Protein AF-A0A3A9KE69-F1 (afdb_monomer)

pLDDT: mean 76.19, std 10.8, range [41.38, 88.44]

Secondary structure (DSSP, 8-state):
-----HHHHHHHHHH-GGGGGG-TTGGGS-HHHHHHHHHS-HHHHHHHHHHHHHH-SS--HHHHHHHHHHHHTTSS--HHHHHHHHHHHHHTTS-------SS-----------THHHHGGGTTTS---

Foldseek 3Di:
DDDDLCLVVLVVCLVPVPCLVPDPVVVVDPPLVNVLLVPDDNVQNSLLSNLCSVVCDPVCCVLLSVLSVVQPVVPNRGSVSSVVSSVCVVCVVVPVPDPPDPDDDDDDDPDDPVCVVVVVVVPVPPDDD

Sequence (129 aa):
RKSMIWQPYLELLSKRPKAIKYSSLYDQFPYAWSQYLKDCTEEERKMGLRLLAKLLKNDDFTLLNKALQLASSHGHPSADQIKHCFYSLMNQDRSHMEITPRMKVPVLPNASRGLSHYDAFFQEGGDRK

Solvent-accessible surface area (backbone atoms only — not comparable to full-atom values): 8018 Å² total; per-residue (Å²): 131,87,86,66,82,55,37,68,54,28,49,52,39,35,77,39,52,85,55,47,87,78,37,80,66,53,77,74,45,60,65,72,57,54,52,53,52,67,76,39,52,72,67,56,32,24,49,38,28,45,47,47,31,70,68,46,81,80,75,61,56,66,59,53,52,53,12,44,54,62,27,43,74,80,44,92,56,49,57,66,47,30,49,49,38,37,50,46,64,72,42,56,86,61,62,82,69,82,78,77,68,98,58,88,75,80,85,74,77,84,81,75,75,79,57,70,70,62,57,58,72,67,64,78,77,75,79,82,130

Organism: NCBI:txid885475

Radius of gyration: 24.36 Å; Cα contacts (8 Å, |Δi|>4): 73; chains: 1; bounding box: 53×65×52 Å

Mean predicted aligned error: 12.92 Å

Structure (mmCIF, N/CA/C/O backbone):
data_AF-A0A3A9KE69-F1
#
_entry.id   AF-A0A3A9KE69-F1
#
loop_
_atom_site.group_PDB
_atom_site.id
_atom_site.type_symbol
_atom_site.label_atom_id
_atom_site.label_alt_id
_atom_site.label_comp_id
_atom_site.label_asym_id
_atom_site.label_entity_id
_atom_site.label_seq_id
_atom_site.pdbx_PDB_ins_code
_atom_site.Cartn_x
_atom_site.Cartn_y
_atom_site.Cartn_z
_atom_site.occupancy
_atom_site.B_iso_or_equiv
_atom_site.auth_seq_id
_atom_site.auth_comp_id
_atom_site.auth_asym_id
_atom_site.auth_atom_id
_atom_site.pdbx_PDB_model_num
ATOM 1 N N . ARG A 1 1 ? 2.871 24.037 3.768 1.00 44.62 1 ARG A N 1
ATOM 2 C CA . ARG A 1 1 ? 2.199 22.764 4.129 1.00 44.62 1 ARG A CA 1
ATOM 3 C C . ARG A 1 1 ? 2.978 22.187 5.303 1.00 44.62 1 ARG A C 1
ATOM 5 O O . ARG A 1 1 ? 4.184 22.066 5.159 1.00 44.62 1 ARG A O 1
ATOM 12 N N . LYS A 1 2 ? 2.366 21.970 6.473 1.00 44.38 2 LYS A N 1
ATOM 13 C CA . LYS A 1 2 ? 3.063 21.330 7.601 1.00 44.38 2 LYS A CA 1
ATOM 14 C C . LYS A 1 2 ? 3.177 19.841 7.275 1.00 44.38 2 LYS A C 1
ATOM 16 O O . LYS A 1 2 ? 2.149 19.181 7.184 1.00 44.38 2 LYS A O 1
ATOM 21 N N . SER A 1 3 ? 4.392 19.364 7.030 1.00 55.59 3 SER A N 1
ATOM 22 C CA . SER A 1 3 ? 4.682 17.936 6.907 1.00 55.59 3 SER A CA 1
ATOM 23 C C . SER A 1 3 ? 4.463 17.308 8.279 1.00 55.59 3 SER A C 1
ATOM 25 O O . SER A 1 3 ? 5.101 17.707 9.255 1.00 55.59 3 SER A O 1
ATOM 27 N N . ME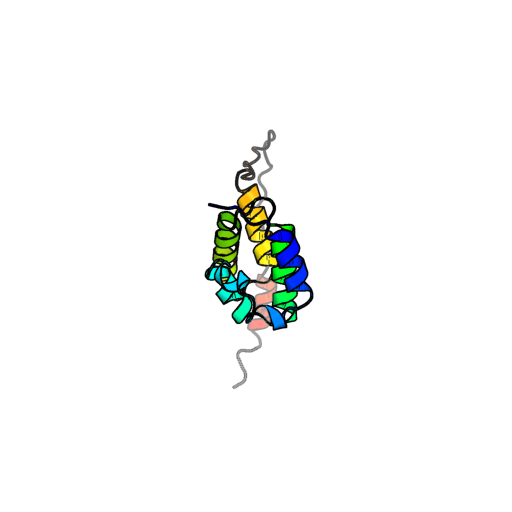T A 1 4 ? 3.479 16.424 8.380 1.00 70.12 4 MET A N 1
ATOM 28 C CA . MET A 1 4 ? 3.198 15.699 9.611 1.00 70.12 4 MET A CA 1
ATOM 29 C C . MET A 1 4 ? 3.900 14.362 9.492 1.00 70.12 4 MET A C 1
ATOM 31 O O . MET A 1 4 ? 3.638 13.640 8.548 1.00 70.12 4 MET A O 1
ATOM 35 N N . ILE A 1 5 ? 4.759 14.007 10.444 1.00 72.31 5 ILE A N 1
ATOM 36 C CA . ILE A 1 5 ? 5.485 12.736 10.379 1.00 72.31 5 ILE A CA 1
ATOM 37 C C . ILE A 1 5 ? 4.473 11.593 10.519 1.00 72.31 5 ILE A C 1
ATOM 39 O O . ILE A 1 5 ? 4.037 11.271 11.622 1.00 72.31 5 ILE A O 1
ATOM 43 N N . TRP A 1 6 ? 4.085 10.983 9.401 1.00 78.56 6 TRP A N 1
ATOM 44 C CA . TRP A 1 6 ? 3.039 9.956 9.345 1.00 78.56 6 TRP A CA 1
ATOM 45 C C . TRP A 1 6 ? 3.490 8.590 9.868 1.00 78.56 6 TRP A C 1
ATOM 47 O O . TRP A 1 6 ? 2.665 7.776 10.282 1.00 78.56 6 TRP A O 1
ATOM 57 N N . GLN A 1 7 ? 4.796 8.332 9.874 1.00 78.75 7 GLN A N 1
ATOM 58 C CA . GLN A 1 7 ? 5.394 7.046 10.232 1.00 78.75 7 GLN A CA 1
ATOM 59 C C . GLN A 1 7 ? 4.956 6.486 11.609 1.00 78.75 7 GLN A C 1
ATOM 61 O O . GLN A 1 7 ? 4.434 5.367 11.636 1.00 78.75 7 GLN A O 1
ATOM 66 N N . PRO A 1 8 ? 5.076 7.216 12.742 1.00 80.00 8 PRO A N 1
ATOM 67 C CA . PRO A 1 8 ? 4.655 6.709 14.053 1.00 80.00 8 PRO A CA 1
ATOM 68 C C . PRO A 1 8 ? 3.139 6.488 14.139 1.00 80.00 8 PRO A C 1
ATOM 70 O O . PRO A 1 8 ? 2.680 5.552 14.798 1.00 80.00 8 PRO A O 1
ATOM 73 N N . TYR A 1 9 ? 2.348 7.302 13.433 1.00 79.38 9 TYR A N 1
ATOM 74 C CA . TYR A 1 9 ? 0.897 7.137 13.383 1.00 79.38 9 TYR A CA 1
ATOM 75 C C . TYR A 1 9 ? 0.507 5.883 12.609 1.00 79.38 9 TYR A C 1
ATOM 77 O O . TYR A 1 9 ? -0.299 5.097 13.094 1.00 79.38 9 TYR A O 1
ATOM 85 N N . LEU A 1 10 ? 1.105 5.642 11.443 1.00 81.44 10 LEU A N 1
ATOM 86 C CA . LEU A 1 10 ? 0.850 4.436 10.656 1.00 81.44 10 LEU A CA 1
ATOM 87 C C . LEU A 1 10 ? 1.232 3.168 11.424 1.00 81.44 10 LEU A C 1
ATOM 89 O O . LEU A 1 10 ? 0.512 2.168 11.363 1.00 81.44 10 LEU A O 1
ATOM 93 N N . GLU A 1 11 ? 2.311 3.215 12.208 1.00 80.50 11 GLU A N 1
ATOM 94 C CA . GLU A 1 11 ? 2.676 2.108 13.087 1.00 80.50 11 GLU A CA 1
ATOM 95 C C . GLU A 1 11 ? 1.610 1.869 14.170 1.00 80.50 11 GLU A C 1
ATOM 97 O O . GLU A 1 11 ? 1.186 0.725 14.372 1.00 80.50 11 GLU A O 1
ATOM 102 N N . LEU A 1 12 ? 1.112 2.931 14.814 1.00 82.31 12 LEU A N 1
ATOM 103 C CA . LEU A 1 12 ? 0.039 2.852 15.810 1.00 82.31 12 LEU A CA 1
ATOM 104 C C . LEU A 1 12 ? -1.266 2.306 15.207 1.00 82.31 12 LEU A C 1
ATOM 106 O O . LEU A 1 12 ? -1.891 1.409 15.779 1.00 82.31 12 LEU A O 1
ATOM 110 N N . LEU A 1 13 ? -1.647 2.793 14.025 1.00 80.19 13 LEU A N 1
ATOM 111 C CA . LEU A 1 13 ? -2.835 2.348 13.294 1.00 80.19 13 LEU A CA 1
ATOM 112 C C . LEU A 1 13 ? -2.714 0.886 12.854 1.00 80.19 13 LEU A C 1
ATOM 114 O O . LEU A 1 13 ? -3.697 0.148 12.903 1.00 80.19 13 LEU A O 1
ATOM 118 N N . SER A 1 14 ? -1.509 0.425 12.509 1.00 79.25 14 SER A N 1
ATOM 119 C CA . SER A 1 14 ? -1.277 -0.987 12.190 1.00 79.25 14 SER A CA 1
ATOM 120 C C . SER A 1 14 ? -1.481 -1.924 13.386 1.00 79.25 14 SER A C 1
ATOM 122 O O . SER A 1 14 ? -1.845 -3.086 13.207 1.00 79.25 14 SER A O 1
ATOM 124 N N . LYS A 1 15 ? -1.269 -1.435 14.616 1.00 80.69 15 LYS A N 1
ATOM 125 C CA . LYS A 1 15 ? -1.516 -2.203 15.848 1.00 80.69 15 LYS A CA 1
ATOM 126 C C . LYS A 1 15 ? -3.007 -2.270 16.183 1.00 80.69 15 LYS A C 1
ATOM 128 O O . LYS A 1 15 ? -3.443 -3.232 16.807 1.00 80.69 15 LYS A O 1
ATOM 133 N N . ARG A 1 16 ? -3.789 -1.265 15.773 1.00 77.81 16 ARG A N 1
ATOM 134 C CA . ARG A 1 16 ? -5.234 -1.170 16.033 1.00 77.81 16 ARG A CA 1
ATOM 135 C C . ARG A 1 16 ? -6.004 -0.847 14.750 1.00 77.81 16 ARG A C 1
ATOM 137 O O . ARG A 1 16 ? -6.511 0.270 14.622 1.00 77.81 16 ARG A O 1
ATOM 144 N N . PRO A 1 17 ? -6.166 -1.816 13.828 1.00 69.25 17 PRO A N 1
ATOM 145 C CA . PRO A 1 17 ? -6.833 -1.569 12.557 1.00 69.25 17 PRO A CA 1
ATOM 146 C C . PRO A 1 17 ? -8.240 -1.010 12.787 1.00 69.25 17 PRO A C 1
ATOM 148 O O . PRO A 1 17 ? -8.552 0.048 12.265 1.00 69.25 17 PRO A O 1
ATOM 151 N N . LYS A 1 18 ? -9.056 -1.590 13.676 1.00 67.00 18 LYS A N 1
ATOM 152 C CA . LYS A 1 18 ? -10.443 -1.146 13.947 1.00 67.00 18 LYS A CA 1
ATOM 153 C C . LYS A 1 18 ? -10.607 0.353 14.269 1.00 67.00 18 LYS A C 1
ATOM 155 O O . LYS A 1 18 ? -11.629 0.926 13.901 1.00 67.00 18 LYS A O 1
ATOM 160 N N . ALA A 1 19 ? -9.605 1.001 14.869 1.00 64.44 19 ALA A N 1
ATOM 161 C CA . ALA A 1 19 ? -9.683 2.392 15.325 1.00 64.44 19 ALA A CA 1
ATOM 162 C C . ALA A 1 19 ? -9.519 3.447 14.214 1.00 64.44 19 ALA A C 1
ATOM 164 O O . ALA A 1 19 ? -9.825 4.614 14.436 1.00 64.44 19 ALA A O 1
ATOM 165 N N . ILE A 1 20 ? -9.069 3.063 13.015 1.00 66.38 20 ILE A N 1
ATOM 166 C CA . ILE A 1 20 ? -8.755 4.038 11.951 1.00 66.38 20 ILE A CA 1
ATOM 167 C C . ILE A 1 20 ? -9.991 4.822 11.500 1.00 66.38 20 ILE A C 1
ATOM 169 O O . ILE A 1 20 ? -9.870 5.997 11.188 1.00 66.38 20 ILE A O 1
ATOM 173 N N . LYS A 1 21 ? -11.182 4.205 11.524 1.00 65.19 21 LYS A N 1
ATOM 174 C CA . LYS A 1 21 ? -12.439 4.858 11.112 1.00 65.19 21 LYS A CA 1
ATOM 175 C C . LYS A 1 21 ? -12.813 6.062 11.988 1.00 65.19 21 LYS A C 1
ATOM 177 O O . LYS A 1 21 ? -13.599 6.892 11.557 1.00 65.19 21 LYS A O 1
ATOM 182 N N . TYR A 1 22 ? -12.270 6.129 13.203 1.00 58.16 22 TYR A N 1
ATOM 183 C CA . TYR A 1 22 ? -12.607 7.133 14.216 1.00 58.16 22 TYR A CA 1
ATOM 184 C C . TYR A 1 22 ? -11.452 8.093 14.498 1.00 58.16 22 TYR A C 1
ATOM 186 O O . TYR A 1 22 ? -11.530 8.918 15.404 1.00 58.16 22 TYR A O 1
ATOM 194 N N . SER A 1 23 ? -10.350 7.961 13.762 1.00 68.31 23 SER A N 1
ATOM 195 C CA . SER A 1 23 ? -9.215 8.851 13.918 1.00 68.31 23 SER A CA 1
ATOM 196 C C . SER A 1 23 ? -9.399 10.051 13.001 1.00 68.31 23 SER A C 1
ATOM 198 O O . SER A 1 23 ? -9.476 9.887 11.789 1.00 68.31 23 SER A O 1
ATOM 200 N N . SER A 1 24 ? -9.370 11.256 13.564 1.00 66.44 24 SER A N 1
ATOM 201 C CA . SER A 1 24 ? -9.288 12.515 12.809 1.00 66.44 24 SER A CA 1
ATOM 202 C C . SER A 1 24 ? -8.058 12.598 11.887 1.00 66.44 24 SER A C 1
ATOM 204 O O . SER A 1 24 ? -7.997 13.454 11.008 1.00 66.44 24 SER A O 1
ATOM 206 N N . LEU A 1 25 ? -7.074 11.700 12.045 1.00 67.69 25 LEU A N 1
ATOM 207 C CA . LEU A 1 25 ? -5.967 11.547 11.098 1.00 67.69 25 LEU A CA 1
ATOM 208 C C . LEU A 1 25 ? -6.379 10.877 9.783 1.00 67.69 25 LEU A C 1
ATOM 210 O O . LEU A 1 25 ? -5.706 11.074 8.775 1.00 67.69 25 LEU A O 1
ATOM 214 N N . TYR A 1 26 ? -7.450 10.082 9.769 1.00 70.19 26 TYR A N 1
ATOM 215 C CA . TYR A 1 26 ? -7.902 9.408 8.553 1.00 70.19 26 TYR A CA 1
ATOM 216 C C . TYR A 1 26 ? -8.431 10.399 7.508 1.00 70.19 26 TYR A C 1
ATOM 218 O O . TYR A 1 26 ? -8.256 10.175 6.313 1.00 70.19 26 TYR A O 1
ATOM 226 N N . ASP A 1 27 ? -8.973 11.537 7.948 1.00 70.25 27 ASP A N 1
ATOM 227 C CA . ASP A 1 27 ? -9.424 12.617 7.061 1.00 70.25 27 ASP A CA 1
ATOM 228 C C . ASP A 1 27 ? -8.260 13.338 6.366 1.00 70.25 27 ASP A C 1
ATOM 230 O O . ASP A 1 27 ? -8.425 13.923 5.298 1.00 70.25 27 ASP A O 1
ATOM 234 N N . GLN A 1 28 ? -7.061 13.277 6.951 1.00 76.69 28 GLN A N 1
ATOM 235 C CA . GLN A 1 28 ? -5.843 13.825 6.351 1.00 76.69 28 GLN A CA 1
ATOM 236 C C . GLN A 1 28 ? -5.180 12.838 5.373 1.00 76.69 28 GLN A C 1
ATOM 238 O O . GLN A 1 28 ? -4.212 13.194 4.699 1.00 76.69 28 GLN A O 1
ATOM 243 N N . PHE A 1 29 ? -5.673 11.598 5.301 1.00 78.12 29 PHE A N 1
ATOM 244 C CA . PHE A 1 29 ? -5.126 10.565 4.431 1.00 78.12 29 PHE A CA 1
ATOM 245 C C . PHE A 1 29 ? -5.575 10.777 2.978 1.00 78.12 29 PHE A C 1
ATOM 247 O O . PHE A 1 29 ? -6.711 11.195 2.738 1.00 78.12 29 PHE A O 1
ATOM 254 N N . PRO A 1 30 ? -4.735 10.468 1.972 1.00 82.56 30 PRO A N 1
ATOM 255 C CA . PRO A 1 30 ? -5.164 10.555 0.584 1.00 82.56 30 PRO A CA 1
ATOM 256 C C . PRO A 1 30 ? -6.361 9.637 0.329 1.00 82.56 30 PRO A C 1
ATOM 258 O O . PRO A 1 30 ? -6.339 8.455 0.677 1.00 82.56 30 PRO A O 1
ATOM 261 N N . TYR A 1 31 ? -7.377 10.169 -0.352 1.00 81.62 31 TYR A N 1
ATOM 262 C CA . TYR A 1 31 ? -8.628 9.460 -0.626 1.00 81.62 31 TYR A CA 1
ATOM 263 C C . TYR A 1 31 ? -8.421 8.067 -1.248 1.00 81.62 31 TYR A C 1
ATOM 265 O O . TYR A 1 31 ? -9.096 7.120 -0.852 1.00 81.62 31 TYR A O 1
ATOM 273 N N . ALA A 1 32 ? -7.453 7.922 -2.162 1.00 84.19 32 ALA A N 1
ATOM 274 C CA . ALA A 1 32 ? -7.136 6.650 -2.818 1.00 84.19 32 ALA A CA 1
ATOM 275 C C . ALA A 1 32 ? -6.790 5.537 -1.813 1.00 84.19 32 ALA A C 1
ATOM 277 O O . ALA A 1 32 ? -7.289 4.418 -1.916 1.00 84.19 32 ALA A O 1
ATOM 278 N N . TRP A 1 33 ? -5.995 5.859 -0.793 1.00 83.75 33 TRP A N 1
ATOM 279 C CA . TRP A 1 33 ? -5.644 4.904 0.251 1.00 83.75 33 TRP A CA 1
ATOM 280 C C . TRP A 1 33 ? -6.780 4.670 1.236 1.00 83.75 33 TRP A C 1
ATOM 282 O O . TRP A 1 33 ? -6.951 3.555 1.723 1.00 83.75 33 TRP A O 1
ATOM 292 N N . SER A 1 34 ? -7.570 5.702 1.526 1.00 83.06 34 SER A N 1
ATOM 293 C CA . SER A 1 34 ? -8.756 5.561 2.364 1.00 83.06 34 SER A CA 1
ATOM 294 C C . SER A 1 34 ? -9.746 4.563 1.758 1.00 83.06 34 SER A C 1
ATOM 296 O O . SER A 1 34 ? -10.210 3.679 2.474 1.00 83.06 34 SER A O 1
ATOM 298 N N . GLN A 1 35 ? -10.010 4.641 0.451 1.00 83.88 35 GLN A N 1
ATOM 299 C CA . GLN A 1 35 ? -10.852 3.669 -0.258 1.00 83.88 35 GLN A CA 1
ATOM 300 C C . GLN A 1 35 ? -10.249 2.261 -0.219 1.00 83.88 35 GLN A C 1
ATOM 302 O O . GLN A 1 35 ? -10.896 1.340 0.268 1.00 83.88 35 GLN A O 1
ATOM 307 N N . TYR A 1 36 ? -8.968 2.120 -0.569 1.00 85.19 36 TYR A N 1
ATOM 308 C CA . TYR A 1 36 ? -8.275 0.831 -0.497 1.00 85.19 36 TYR A CA 1
ATOM 309 C C . TYR A 1 36 ? -8.379 0.172 0.894 1.00 85.19 36 TYR A C 1
ATOM 311 O O . TYR A 1 36 ? -8.690 -1.010 1.014 1.00 85.19 36 TYR A O 1
AT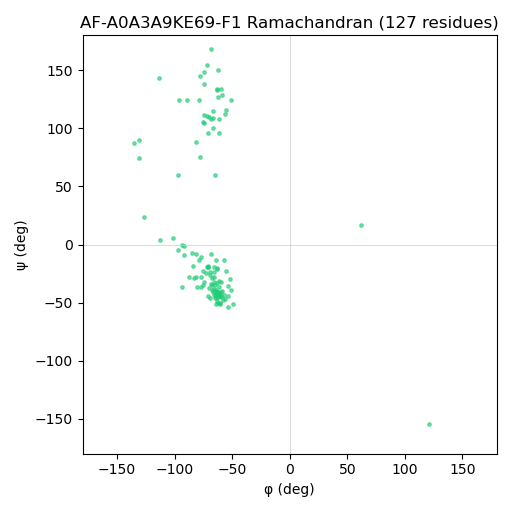OM 319 N N . LEU A 1 37 ? -8.188 0.937 1.975 1.00 82.94 37 LEU A N 1
ATOM 320 C CA . LEU A 1 37 ? -8.287 0.421 3.347 1.00 82.94 37 LEU A CA 1
ATOM 321 C C . LEU A 1 37 ? -9.726 0.100 3.790 1.00 82.94 37 LEU A C 1
ATOM 323 O O . LEU A 1 37 ? -9.883 -0.607 4.790 1.00 82.94 37 LEU A O 1
ATOM 327 N N . LYS A 1 38 ? -10.755 0.641 3.120 1.00 82.56 38 LYS A N 1
ATOM 328 C CA . LYS A 1 38 ? -12.166 0.292 3.366 1.00 82.56 38 LYS A CA 1
ATOM 329 C C . LYS A 1 38 ? -12.528 -1.051 2.744 1.00 82.56 38 LYS A C 1
ATOM 331 O O . LYS A 1 38 ? -13.275 -1.792 3.378 1.00 82.56 38 LYS A O 1
ATOM 336 N N . ASP A 1 39 ? -11.969 -1.345 1.576 1.00 83.75 39 ASP A N 1
ATOM 337 C CA . ASP A 1 39 ? -12.248 -2.571 0.824 1.00 83.75 39 ASP A CA 1
ATOM 338 C C . ASP A 1 39 ? -11.394 -3.762 1.302 1.00 83.75 39 ASP A C 1
ATOM 340 O O . ASP A 1 39 ? -11.745 -4.917 1.080 1.00 83.75 39 ASP A O 1
ATOM 344 N N . CYS A 1 40 ? -10.292 -3.498 2.015 1.00 82.69 40 CYS A N 1
ATOM 345 C CA . CYS A 1 40 ? -9.427 -4.524 2.603 1.00 82.69 40 CYS A CA 1
ATOM 346 C C . CYS A 1 40 ? -10.017 -5.212 3.846 1.00 82.69 40 CYS A C 1
ATOM 348 O O . CYS A 1 40 ? -10.635 -4.586 4.715 1.00 82.69 40 CYS A O 1
ATOM 350 N N . THR A 1 41 ? -9.659 -6.485 4.023 1.00 85.62 41 THR A N 1
ATOM 351 C CA . THR A 1 41 ? -9.851 -7.225 5.282 1.00 85.62 41 THR A CA 1
ATOM 352 C C . THR A 1 41 ? -8.953 -6.696 6.414 1.00 85.62 41 THR A C 1
ATOM 354 O O . THR A 1 41 ? -8.027 -5.912 6.191 1.00 85.62 41 THR A O 1
ATOM 357 N N . GLU A 1 42 ? -9.196 -7.107 7.668 1.00 82.50 42 GLU A N 1
ATOM 358 C CA . GLU A 1 42 ? -8.416 -6.614 8.820 1.00 82.50 42 GLU A CA 1
ATOM 359 C C . GLU A 1 42 ? -6.914 -6.922 8.714 1.00 82.50 42 GLU A C 1
ATOM 361 O O . GLU A 1 42 ? -6.086 -6.054 9.016 1.00 82.50 42 GLU A O 1
ATOM 366 N N . GLU A 1 43 ? -6.560 -8.120 8.243 1.00 84.19 43 GLU A N 1
ATOM 367 C CA . GLU A 1 43 ? -5.165 -8.530 8.068 1.00 84.19 43 GLU A CA 1
ATOM 368 C C . GLU A 1 43 ? -4.495 -7.787 6.906 1.00 84.19 43 GLU A C 1
ATOM 370 O O . GLU A 1 43 ? -3.393 -7.255 7.062 1.00 84.19 43 GLU A O 1
ATOM 375 N N . GLU A 1 44 ? -5.173 -7.648 5.765 1.00 84.25 44 GLU A N 1
ATOM 376 C CA . GLU A 1 44 ? -4.660 -6.897 4.609 1.00 84.25 44 GLU A CA 1
ATOM 377 C C . GLU A 1 44 ? -4.452 -5.423 4.930 1.00 84.25 44 GLU A C 1
ATOM 379 O O . GLU A 1 44 ? -3.430 -4.833 4.580 1.00 84.25 44 GLU A O 1
ATOM 384 N N . ARG A 1 45 ? -5.382 -4.833 5.675 1.00 84.75 45 ARG A N 1
ATOM 385 C CA . ARG A 1 45 ? -5.300 -3.457 6.151 1.00 84.75 45 ARG A CA 1
ATOM 386 C C . ARG A 1 45 ? -4.108 -3.257 7.079 1.00 84.75 45 ARG A C 1
ATOM 388 O O . ARG A 1 45 ? -3.364 -2.291 6.926 1.00 84.75 45 ARG A O 1
ATOM 395 N N . LYS A 1 46 ? -3.872 -4.182 8.013 1.00 86.00 46 LYS A N 1
ATOM 396 C CA . LYS A 1 46 ? -2.684 -4.169 8.880 1.00 86.00 46 LYS A CA 1
ATOM 397 C C . LYS A 1 46 ? -1.393 -4.279 8.069 1.00 86.00 46 LYS A C 1
ATOM 399 O O . LYS A 1 46 ? -0.441 -3.546 8.346 1.00 86.00 46 LYS A O 1
ATOM 404 N N . MET A 1 47 ? -1.354 -5.157 7.068 1.00 86.12 47 MET A N 1
ATOM 405 C CA . MET A 1 47 ? -0.203 -5.298 6.173 1.00 86.12 47 MET A CA 1
ATOM 406 C C . MET A 1 47 ? 0.030 -4.035 5.339 1.00 86.12 47 MET A C 1
ATOM 408 O O . MET A 1 47 ? 1.156 -3.541 5.297 1.00 86.12 47 MET A O 1
ATOM 412 N N . GLY A 1 48 ? -1.025 -3.466 4.756 1.00 87.19 48 GLY A N 1
ATOM 413 C CA . GLY A 1 48 ? -0.976 -2.232 3.976 1.00 87.19 48 GLY A CA 1
ATOM 414 C C . GLY A 1 48 ? -0.472 -1.044 4.794 1.00 87.19 48 GLY A C 1
ATOM 415 O O . GLY A 1 48 ? 0.417 -0.328 4.348 1.00 87.19 48 GLY A O 1
ATOM 416 N N . LEU A 1 49 ? -0.946 -0.881 6.032 1.00 85.56 49 LEU A N 1
ATOM 417 C CA . LEU A 1 49 ? -0.489 0.187 6.933 1.00 85.56 49 LEU A CA 1
ATOM 418 C C . LEU A 1 49 ? 0.965 0.013 7.370 1.00 85.56 49 LEU A C 1
ATOM 420 O O . LEU A 1 49 ? 1.708 0.989 7.434 1.00 85.56 49 LEU A O 1
ATOM 424 N N . ARG A 1 50 ? 1.397 -1.225 7.646 1.00 86.50 50 ARG A N 1
ATOM 425 C CA . ARG A 1 50 ? 2.810 -1.523 7.939 1.00 86.50 50 ARG A CA 1
ATOM 426 C C . ARG A 1 50 ? 3.703 -1.233 6.743 1.00 86.50 50 ARG A C 1
ATOM 428 O O . ARG A 1 50 ? 4.823 -0.764 6.924 1.00 86.50 50 ARG A O 1
ATOM 435 N N . LEU A 1 51 ? 3.229 -1.541 5.540 1.00 87.19 51 LEU A N 1
ATOM 436 C CA . LEU A 1 51 ? 3.943 -1.248 4.307 1.00 87.19 51 LEU A CA 1
ATOM 437 C C . LEU A 1 51 ? 4.086 0.265 4.116 1.00 87.19 51 LEU A C 1
ATOM 439 O O . LEU A 1 51 ? 5.199 0.756 3.955 1.00 87.19 51 LEU A O 1
ATOM 443 N N . LEU A 1 52 ? 2.975 0.991 4.226 1.00 86.12 52 LEU A N 1
ATOM 444 C CA . LEU A 1 52 ? 2.918 2.451 4.237 1.00 86.12 52 LEU A CA 1
ATOM 445 C C . LEU A 1 52 ? 3.921 3.042 5.235 1.00 86.12 52 LEU A C 1
ATOM 447 O O . LEU A 1 52 ? 4.755 3.846 4.842 1.00 86.12 52 LEU A O 1
ATOM 451 N N . ALA A 1 53 ? 3.918 2.583 6.490 1.00 83.88 53 ALA A N 1
ATOM 452 C CA . ALA A 1 53 ? 4.844 3.060 7.522 1.00 83.88 53 ALA A CA 1
ATOM 453 C C . ALA A 1 53 ? 6.324 2.844 7.159 1.00 83.88 53 ALA A C 1
ATOM 455 O O . ALA A 1 53 ? 7.183 3.620 7.564 1.00 83.88 53 ALA A O 1
ATOM 456 N N . LYS A 1 54 ? 6.642 1.778 6.414 1.00 84.50 54 LYS A N 1
ATOM 457 C CA . LYS A 1 54 ? 8.016 1.470 5.989 1.00 84.50 54 LYS A CA 1
ATOM 458 C C . LYS A 1 54 ? 8.461 2.278 4.772 1.00 84.50 54 LYS A C 1
ATOM 460 O O . LYS A 1 54 ? 9.641 2.607 4.668 1.00 84.50 54 LYS A O 1
ATOM 465 N N . LEU A 1 55 ? 7.551 2.531 3.832 1.00 82.62 55 LEU A N 1
ATOM 466 C CA . LEU A 1 55 ? 7.861 3.202 2.566 1.00 82.62 55 LEU A CA 1
ATOM 467 C C . LEU A 1 55 ? 7.775 4.730 2.674 1.00 82.62 55 LEU A C 1
ATOM 469 O O . LEU A 1 55 ? 8.482 5.437 1.958 1.00 82.62 55 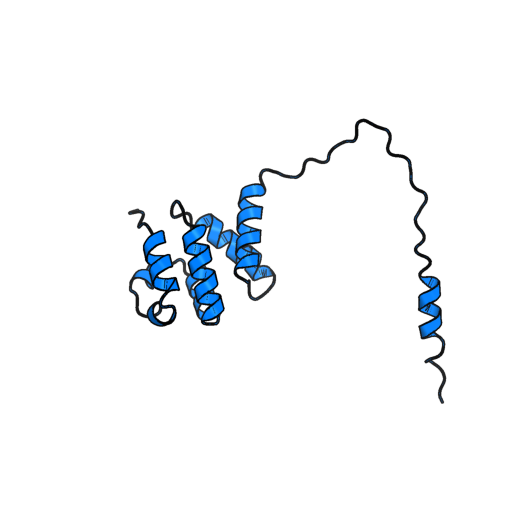LEU A O 1
ATOM 473 N N . LEU A 1 56 ? 6.949 5.243 3.585 1.00 80.62 56 LEU A N 1
ATOM 474 C CA . LEU A 1 56 ? 6.728 6.669 3.779 1.00 80.62 56 LEU A CA 1
ATOM 475 C C . LEU A 1 56 ? 7.851 7.273 4.641 1.00 80.62 56 LEU A C 1
ATOM 477 O O . LEU A 1 56 ? 7.757 7.307 5.864 1.00 80.62 56 LEU A O 1
ATOM 481 N N . LYS A 1 57 ? 8.939 7.710 3.993 1.00 71.19 57 LYS A N 1
ATOM 482 C CA . LYS A 1 57 ? 10.080 8.374 4.658 1.00 71.19 57 LYS A CA 1
ATOM 483 C C . LYS A 1 57 ? 9.987 9.906 4.671 1.00 71.19 57 LYS A C 1
ATOM 485 O O . LYS A 1 57 ? 10.365 10.508 5.665 1.00 71.19 57 LYS A O 1
ATOM 490 N N . ASN A 1 58 ? 9.464 10.519 3.603 1.00 64.12 58 ASN A N 1
ATOM 491 C CA . ASN A 1 58 ? 9.449 11.980 3.405 1.00 64.12 58 ASN A CA 1
ATOM 492 C C . ASN A 1 58 ? 8.041 12.552 3.119 1.00 64.12 58 ASN A C 1
ATOM 494 O O . ASN A 1 58 ? 7.924 13.596 2.492 1.00 64.12 58 ASN A O 1
ATOM 498 N N . ASP A 1 59 ? 6.966 11.866 3.526 1.00 63.19 59 ASP A N 1
ATOM 499 C CA . ASP A 1 59 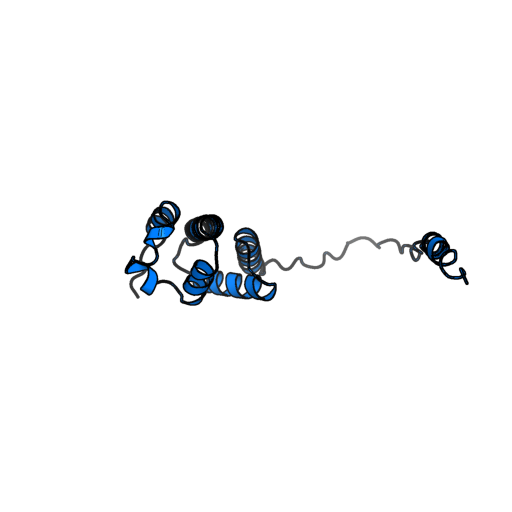? 5.567 12.244 3.224 1.00 63.19 59 ASP A CA 1
ATOM 500 C C . ASP A 1 59 ? 5.179 12.271 1.732 1.00 63.19 59 ASP A C 1
ATOM 502 O O . ASP A 1 59 ? 4.125 12.794 1.360 1.00 63.19 59 ASP A O 1
ATOM 506 N N . ASP A 1 60 ? 5.970 11.646 0.859 1.00 73.88 60 ASP A N 1
ATOM 507 C CA . ASP A 1 60 ? 5.664 11.567 -0.570 1.00 73.88 60 ASP A CA 1
ATOM 508 C C . ASP A 1 60 ? 4.595 10.506 -0.870 1.00 73.88 60 ASP A C 1
ATOM 510 O O . ASP A 1 60 ? 4.846 9.434 -1.428 1.00 73.88 60 ASP A O 1
ATOM 514 N N . PHE A 1 61 ? 3.342 10.834 -0.550 1.00 80.56 61 PHE A N 1
ATOM 515 C CA . PHE A 1 61 ? 2.177 10.052 -0.973 1.00 80.56 61 PHE A CA 1
ATOM 516 C C . PHE A 1 61 ? 1.987 10.043 -2.495 1.00 80.56 61 PHE A C 1
ATOM 518 O O . PHE A 1 61 ? 1.223 9.234 -3.008 1.00 80.56 61 PHE A O 1
ATOM 525 N N . THR A 1 62 ? 2.667 10.917 -3.239 1.00 83.31 62 THR A N 1
ATOM 526 C CA . THR A 1 62 ? 2.577 11.015 -4.703 1.00 83.31 62 THR A CA 1
ATOM 527 C C . THR A 1 62 ? 3.013 9.720 -5.391 1.00 83.31 62 THR A C 1
ATOM 529 O O . THR A 1 62 ? 2.259 9.171 -6.195 1.00 83.31 62 THR A O 1
ATOM 532 N N . LEU A 1 63 ? 4.192 9.194 -5.042 1.00 84.12 63 LEU A N 1
ATOM 533 C CA . LEU A 1 63 ? 4.709 7.926 -5.564 1.00 84.12 63 LEU A CA 1
ATOM 534 C C . LEU A 1 63 ? 3.868 6.742 -5.088 1.00 84.12 63 LEU A C 1
ATOM 536 O O . LEU A 1 63 ? 3.554 5.854 -5.876 1.00 84.12 63 LEU A O 1
ATOM 540 N N . LEU A 1 64 ? 3.450 6.757 -3.821 1.00 86.19 64 LEU A N 1
ATOM 541 C CA . LEU A 1 64 ? 2.604 5.707 -3.258 1.00 86.19 64 LEU A CA 1
ATOM 542 C C . LEU A 1 64 ? 1.229 5.642 -3.936 1.00 86.19 64 LEU A C 1
ATOM 544 O O . LEU A 1 64 ? 0.743 4.553 -4.221 1.00 86.19 64 LEU A O 1
ATOM 548 N N . ASN A 1 65 ? 0.617 6.791 -4.231 1.00 88.25 65 ASN A N 1
ATOM 549 C CA . ASN A 1 65 ? -0.652 6.869 -4.956 1.00 88.25 65 ASN A CA 1
ATOM 550 C C . ASN A 1 65 ? -0.512 6.326 -6.381 1.00 88.25 65 ASN A C 1
ATOM 552 O O . ASN A 1 65 ? -1.364 5.557 -6.816 1.00 88.25 65 ASN A O 1
ATOM 556 N N . LYS A 1 66 ? 0.574 6.666 -7.089 1.00 87.44 66 LYS A N 1
ATOM 557 C CA . LYS A 1 66 ? 0.857 6.100 -8.419 1.00 87.44 66 LYS A CA 1
ATOM 558 C C . LYS A 1 66 ? 1.052 4.584 -8.359 1.00 87.44 66 LYS A C 1
ATOM 560 O O . LYS A 1 66 ? 0.489 3.868 -9.181 1.00 87.44 66 LYS A O 1
ATOM 565 N N . ALA A 1 67 ? 1.803 4.092 -7.372 1.00 88.38 67 ALA A N 1
ATOM 566 C CA . ALA A 1 67 ? 2.002 2.660 -7.165 1.00 88.38 67 ALA A CA 1
ATOM 567 C C . ALA A 1 67 ? 0.678 1.938 -6.876 1.00 88.38 67 ALA A C 1
ATOM 569 O O . ALA A 1 67 ? 0.433 0.873 -7.431 1.00 88.38 67 ALA A O 1
ATOM 570 N N . LEU A 1 68 ? -0.190 2.535 -6.053 1.00 88.31 68 LEU A N 1
ATOM 571 C CA . LEU A 1 68 ? -1.514 1.993 -5.755 1.00 88.31 68 LEU A CA 1
ATOM 572 C C . LEU A 1 68 ? -2.406 1.955 -7.002 1.00 88.31 68 LEU A C 1
ATOM 574 O O . LEU A 1 68 ? -3.054 0.945 -7.243 1.00 88.31 68 LEU A O 1
ATOM 578 N N . GLN A 1 69 ? -2.413 3.015 -7.815 1.00 88.38 69 GLN A N 1
ATOM 579 C CA . GLN A 1 69 ? -3.169 3.049 -9.073 1.00 88.38 69 GLN A CA 1
ATOM 580 C C . GLN A 1 69 ? -2.699 1.973 -10.061 1.00 88.38 69 GLN A C 1
ATOM 582 O O . GLN A 1 69 ? -3.532 1.293 -10.653 1.00 88.38 69 GLN A O 1
ATOM 587 N N . LEU A 1 70 ? -1.383 1.783 -10.197 1.00 86.81 70 LEU A N 1
ATOM 588 C CA . LEU A 1 70 ? -0.806 0.718 -11.025 1.00 86.81 70 LEU A CA 1
ATOM 589 C C . LEU A 1 70 ? -1.113 -0.680 -10.483 1.00 86.81 70 LEU A C 1
ATOM 591 O O . LEU A 1 70 ? -1.362 -1.597 -11.251 1.00 86.81 70 LEU A O 1
ATOM 595 N N . ALA A 1 71 ? -1.105 -0.866 -9.166 1.00 87.12 71 ALA A N 1
ATOM 596 C CA . ALA A 1 71 ? -1.460 -2.157 -8.589 1.00 87.12 71 ALA A CA 1
ATOM 597 C C . ALA A 1 71 ? -2.965 -2.440 -8.765 1.00 87.12 71 ALA A C 1
ATOM 599 O O . ALA A 1 71 ? -3.358 -3.564 -9.067 1.00 87.12 71 ALA A O 1
ATOM 600 N N . SER A 1 72 ? -3.802 -1.406 -8.635 1.00 86.44 72 SER A N 1
ATOM 601 C CA . SER A 1 72 ? -5.257 -1.503 -8.757 1.00 86.44 72 SER A CA 1
ATOM 602 C C . SER A 1 72 ? -5.740 -1.755 -10.188 1.00 86.44 72 SER A C 1
ATOM 604 O O . SER A 1 72 ? -6.867 -2.220 -10.355 1.00 86.44 72 SER A O 1
ATOM 606 N N . SER A 1 73 ? -4.934 -1.489 -11.226 1.00 84.69 73 SER A N 1
ATOM 607 C CA . SER A 1 73 ? -5.326 -1.796 -12.612 1.00 84.69 73 SER A CA 1
ATOM 608 C C . SER A 1 73 ? -5.458 -3.297 -12.875 1.00 84.69 73 SER A C 1
ATOM 610 O O . SER A 1 73 ? -6.110 -3.691 -13.838 1.00 84.69 73 SER A O 1
ATOM 612 N N . HIS A 1 74 ? -4.861 -4.135 -12.024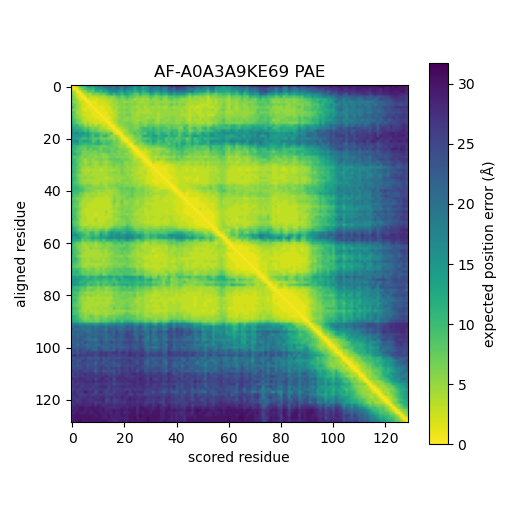 1.00 74.88 74 HIS A N 1
ATOM 613 C CA . HIS A 1 74 ? -4.888 -5.593 -12.139 1.00 74.88 74 HIS A CA 1
ATOM 614 C C . HIS A 1 74 ? -5.886 -6.277 -11.183 1.00 74.88 74 HIS A C 1
ATOM 616 O O . HIS A 1 74 ? -5.928 -7.505 -11.142 1.00 74.88 74 HIS A O 1
ATOM 622 N N . GLY A 1 75 ? -6.697 -5.518 -10.433 1.00 82.12 75 GLY A N 1
ATOM 623 C CA . GLY A 1 75 ? -7.671 -6.041 -9.464 1.00 82.12 75 GLY A CA 1
ATOM 624 C C . GLY A 1 75 ? -7.422 -5.538 -8.040 1.00 82.12 75 GLY A C 1
ATOM 625 O O . GLY A 1 75 ? -6.857 -4.462 -7.867 1.00 82.12 75 GLY A O 1
ATOM 626 N N . HIS A 1 76 ? -7.854 -6.304 -7.026 1.00 83.06 76 HIS A N 1
ATOM 627 C CA . HIS A 1 76 ? -7.609 -5.990 -5.607 1.00 83.06 76 HIS A CA 1
ATOM 628 C C . HIS A 1 76 ? -6.110 -6.103 -5.299 1.00 83.06 76 HIS A C 1
ATOM 630 O O . HIS A 1 76 ? -5.574 -7.217 -5.299 1.00 83.06 76 HIS A O 1
ATOM 636 N N . PRO A 1 77 ? -5.408 -4.981 -5.075 1.00 81.31 77 PRO A N 1
ATOM 637 C CA . PRO A 1 77 ? -3.964 -5.014 -4.995 1.00 81.31 77 PRO A CA 1
ATOM 638 C C . PRO A 1 77 ? -3.514 -5.524 -3.630 1.00 81.31 77 PRO A C 1
ATOM 640 O O . PRO A 1 77 ? -3.835 -4.953 -2.596 1.00 81.31 77 PRO A O 1
ATOM 643 N N . SER A 1 78 ? -2.700 -6.574 -3.612 1.00 86.44 78 SER A N 1
ATOM 644 C CA . SER A 1 78 ? -2.060 -7.034 -2.377 1.00 86.44 78 SER A CA 1
ATOM 645 C C . SER A 1 78 ? -0.961 -6.065 -1.925 1.00 86.44 78 SER A C 1
ATOM 647 O O . SER A 1 78 ? -0.311 -5.408 -2.741 1.00 86.44 78 SER A O 1
ATOM 649 N N . ALA A 1 79 ? -0.658 -6.037 -0.622 1.00 86.06 79 ALA A N 1
ATOM 650 C CA . ALA A 1 79 ? 0.408 -5.187 -0.074 1.00 86.06 79 ALA A CA 1
ATOM 651 C C . ALA A 1 79 ? 1.767 -5.399 -0.776 1.00 86.06 79 ALA A C 1
ATOM 653 O O . ALA A 1 79 ? 2.515 -4.442 -0.981 1.00 86.06 79 ALA A O 1
ATOM 654 N N . ASP A 1 80 ? 2.074 -6.634 -1.183 1.00 85.75 80 ASP A N 1
ATOM 655 C CA . ASP A 1 80 ? 3.314 -6.950 -1.899 1.00 85.75 80 A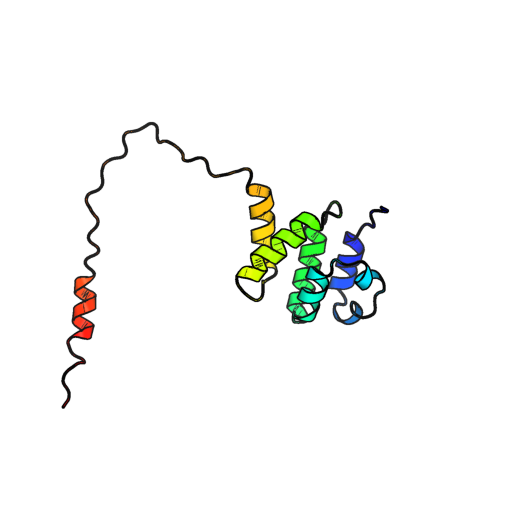SP A CA 1
ATOM 656 C C . ASP A 1 80 ? 3.304 -6.478 -3.363 1.00 85.75 80 ASP A C 1
ATOM 658 O O . ASP A 1 80 ? 4.325 -6.022 -3.871 1.00 85.75 80 ASP A O 1
ATOM 662 N N . GLN A 1 81 ? 2.144 -6.464 -4.027 1.00 87.94 81 GLN A N 1
ATOM 663 C CA . GLN A 1 81 ? 2.020 -5.881 -5.368 1.00 87.94 81 GLN A CA 1
ATOM 664 C C . GLN A 1 81 ? 2.253 -4.371 -5.328 1.00 87.94 81 GLN A C 1
ATOM 666 O O . GLN A 1 81 ? 3.009 -3.839 -6.137 1.00 87.94 81 GLN A O 1
ATOM 671 N N . ILE A 1 82 ? 1.685 -3.684 -4.333 1.00 88.31 82 ILE A N 1
ATOM 672 C CA . ILE A 1 82 ? 1.909 -2.244 -4.148 1.00 88.31 82 ILE A CA 1
ATOM 673 C C . ILE A 1 82 ? 3.393 -1.963 -3.880 1.00 88.31 82 ILE A C 1
ATOM 675 O O . ILE A 1 82 ? 3.967 -1.029 -4.442 1.00 88.31 82 ILE A O 1
ATOM 679 N N . LYS A 1 83 ? 4.041 -2.804 -3.065 1.00 88.44 83 LYS A N 1
ATOM 680 C CA . LYS A 1 83 ? 5.488 -2.755 -2.821 1.00 88.44 83 LYS A CA 1
ATOM 681 C C . LYS A 1 83 ? 6.283 -2.912 -4.115 1.00 88.44 83 LYS A C 1
ATOM 683 O O . LYS A 1 83 ? 7.208 -2.138 -4.358 1.00 88.44 83 LYS A O 1
ATOM 688 N N . HIS A 1 84 ? 5.931 -3.903 -4.931 1.00 88.06 84 HIS A N 1
ATOM 689 C CA . HIS A 1 84 ? 6.583 -4.166 -6.206 1.00 88.06 84 HIS A CA 1
ATOM 690 C C . HIS A 1 84 ? 6.446 -2.973 -7.157 1.00 88.06 84 HIS A C 1
ATOM 692 O O . HIS A 1 84 ? 7.457 -2.477 -7.646 1.00 88.06 84 HIS A O 1
ATOM 698 N N . CYS A 1 85 ? 5.232 -2.445 -7.344 1.00 87.94 85 CYS A N 1
ATOM 699 C CA . CYS A 1 85 ? 4.989 -1.251 -8.154 1.00 87.94 85 CYS A CA 1
ATOM 700 C C . CYS A 1 85 ? 5.771 -0.040 -7.631 1.00 87.94 85 CYS A C 1
ATOM 702 O O . CYS A 1 85 ? 6.345 0.701 -8.420 1.00 87.94 85 CYS A O 1
ATOM 704 N N . PHE A 1 86 ? 5.861 0.143 -6.311 1.00 88.25 86 PHE A N 1
ATOM 705 C CA . PHE A 1 86 ? 6.635 1.236 -5.722 1.00 88.25 86 PHE A CA 1
ATOM 706 C C . PHE A 1 86 ? 8.132 1.137 -6.045 1.00 88.25 86 PHE A C 1
ATOM 708 O O . PHE A 1 86 ? 8.729 2.111 -6.501 1.00 88.25 86 PHE A O 1
ATOM 715 N N . TYR A 1 87 ? 8.745 -0.035 -5.854 1.00 86.88 87 TYR A N 1
ATOM 716 C CA . TYR A 1 87 ? 10.151 -0.230 -6.215 1.00 86.88 87 TYR A CA 1
ATOM 717 C C . TYR A 1 87 ? 10.375 -0.182 -7.722 1.00 86.88 87 TYR A C 1
ATOM 719 O O . TYR A 1 87 ? 11.399 0.332 -8.151 1.00 86.88 87 TYR A O 1
ATOM 727 N N . SER A 1 88 ? 9.427 -0.670 -8.521 1.00 85.06 88 SER A N 1
ATOM 728 C CA . SER A 1 88 ? 9.467 -0.559 -9.979 1.00 85.06 88 SER A CA 1
ATOM 729 C C . SER A 1 88 ? 9.460 0.905 -10.423 1.00 85.06 88 SER A C 1
ATOM 731 O O . SER A 1 88 ? 10.304 1.286 -11.221 1.00 85.06 88 SER A O 1
ATOM 733 N N . LEU A 1 89 ? 8.608 1.755 -9.836 1.00 85.19 89 LEU A N 1
ATOM 734 C CA . LEU A 1 89 ? 8.586 3.199 -10.099 1.00 85.19 89 LEU A CA 1
ATOM 735 C C . LEU A 1 89 ? 9.873 3.901 -9.645 1.00 85.19 89 LEU A C 1
ATOM 737 O O . LEU A 1 89 ? 10.368 4.774 -10.349 1.00 85.19 89 LEU A O 1
ATOM 741 N N . MET A 1 90 ? 10.436 3.524 -8.490 1.00 82.50 90 MET A N 1
ATOM 742 C CA . MET A 1 90 ? 11.725 4.076 -8.046 1.00 82.50 90 MET A CA 1
ATOM 743 C C . MET A 1 90 ? 12.896 3.615 -8.920 1.00 82.50 90 MET A C 1
ATOM 745 O O . MET A 1 90 ? 13.846 4.364 -9.120 1.00 82.50 90 MET A O 1
ATOM 749 N N . ASN A 1 91 ? 12.835 2.386 -9.433 1.00 77.69 91 ASN A N 1
ATOM 750 C CA . ASN A 1 91 ? 13.874 1.792 -10.268 1.00 77.69 91 ASN A CA 1
ATOM 751 C C . ASN A 1 91 ? 13.625 1.988 -11.769 1.00 77.69 91 ASN A C 1
ATOM 753 O O . ASN A 1 91 ? 14.450 1.539 -12.552 1.00 77.69 91 ASN A O 1
ATOM 757 N N . GLN A 1 92 ? 12.536 2.636 -12.194 1.00 64.00 92 GLN A N 1
ATOM 758 C CA . GLN A 1 92 ? 12.202 2.832 -13.613 1.00 64.00 92 GLN A CA 1
ATOM 759 C C . GLN A 1 92 ? 13.245 3.682 -14.353 1.00 64.00 92 GLN A C 1
ATOM 761 O O . GLN A 1 92 ? 13.367 3.580 -15.569 1.00 64.00 92 GLN A O 1
ATOM 766 N N . ASP A 1 93 ? 14.047 4.451 -13.614 1.00 55.66 93 ASP A N 1
ATOM 767 C CA . ASP A 1 93 ? 15.222 5.160 -14.133 1.00 55.66 93 ASP A CA 1
ATOM 768 C C . ASP A 1 93 ? 16.383 4.202 -14.491 1.00 55.66 93 ASP A C 1
ATOM 770 O O . ASP A 1 93 ? 17.267 4.505 -15.284 1.00 55.66 93 ASP A O 1
ATOM 774 N N . ARG A 1 94 ? 16.352 2.975 -13.962 1.00 54.62 94 ARG A N 1
ATOM 775 C CA . ARG A 1 94 ? 17.221 1.859 -14.351 1.00 54.62 94 ARG A CA 1
ATOM 776 C C . ARG A 1 94 ? 16.487 0.977 -15.349 1.00 54.62 94 ARG A C 1
ATOM 778 O O . ARG A 1 94 ? 16.256 -0.206 -15.102 1.00 54.62 94 ARG A O 1
ATOM 785 N N . SER A 1 95 ? 16.104 1.554 -16.484 1.00 57.66 95 SER A N 1
ATOM 786 C CA . SER A 1 95 ? 15.785 0.734 -17.650 1.00 57.66 95 SER A CA 1
ATOM 787 C C . SER A 1 95 ? 16.962 -0.221 -17.872 1.00 57.66 95 SER A C 1
ATOM 789 O O . SER A 1 95 ? 18.122 0.197 -17.896 1.00 57.66 95 SER A O 1
ATOM 791 N N . HIS A 1 96 ? 16.686 -1.526 -17.902 1.00 58.47 96 HIS A N 1
ATOM 792 C CA . HIS A 1 96 ? 17.699 -2.519 -18.228 1.00 58.47 96 HIS A CA 1
ATOM 793 C C . HIS A 1 96 ? 18.158 -2.212 -19.648 1.00 58.47 96 HIS A C 1
ATOM 795 O O . HIS A 1 96 ? 17.474 -2.564 -20.606 1.00 58.47 96 HIS A O 1
ATOM 801 N N . MET A 1 97 ? 19.261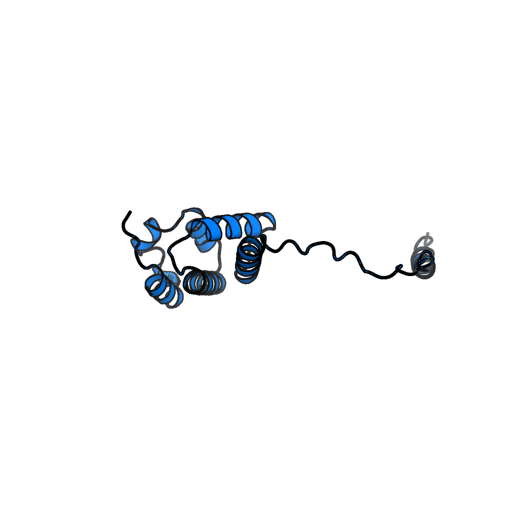 -1.472 -19.772 1.00 62.03 97 MET A N 1
ATOM 802 C CA . MET A 1 97 ? 19.814 -1.139 -21.072 1.00 62.03 97 MET A CA 1
ATOM 803 C C . MET A 1 97 ? 20.117 -2.451 -21.776 1.00 62.03 97 MET A C 1
ATOM 805 O O . MET A 1 97 ? 20.736 -3.345 -21.189 1.00 62.03 97 MET A O 1
ATOM 809 N N . GLU A 1 98 ? 19.625 -2.576 -23.004 1.00 64.12 98 GLU A N 1
ATOM 810 C CA . GLU A 1 98 ? 19.876 -3.741 -23.830 1.00 64.12 98 GLU A CA 1
ATOM 811 C C . GLU A 1 98 ? 21.391 -3.909 -23.946 1.00 64.12 98 GLU A C 1
ATOM 813 O O . GLU A 1 98 ? 22.110 -3.050 -24.462 1.00 64.12 98 GLU A O 1
ATOM 818 N N . ILE A 1 99 ? 21.900 -4.983 -23.346 1.00 71.00 99 ILE A N 1
ATOM 819 C CA . ILE A 1 99 ? 23.328 -5.248 -23.321 1.00 71.00 99 ILE A CA 1
ATOM 820 C C . ILE A 1 99 ? 23.656 -5.750 -24.717 1.00 71.00 99 ILE A C 1
ATOM 822 O O . ILE A 1 99 ? 23.321 -6.883 -25.046 1.00 71.00 99 ILE A O 1
ATOM 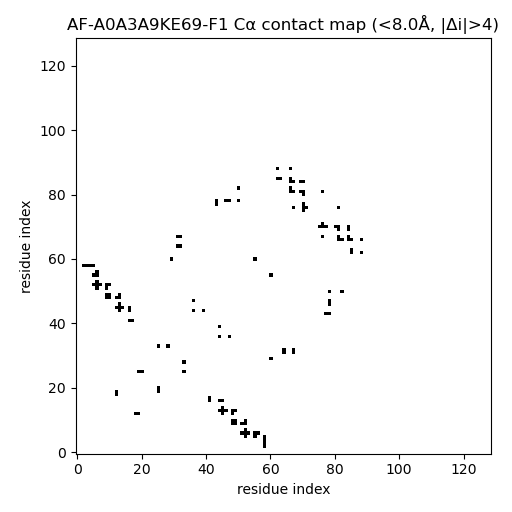826 N N . THR A 1 100 ? 24.287 -4.931 -25.554 1.00 73.88 100 THR A N 1
ATOM 827 C CA . THR A 1 100 ? 24.795 -5.414 -26.840 1.00 73.88 100 THR A CA 1
ATOM 828 C C . THR A 1 100 ? 25.980 -6.339 -26.557 1.00 73.88 100 THR A C 1
ATOM 830 O O . THR A 1 100 ? 27.025 -5.854 -26.102 1.00 73.88 100 THR A O 1
ATOM 833 N N . PRO A 1 101 ? 25.859 -7.664 -26.765 1.00 74.25 101 PRO A N 1
ATOM 834 C CA . PRO A 1 101 ? 26.962 -8.573 -26.502 1.00 74.25 101 PRO A CA 1
ATOM 835 C C . PRO A 1 101 ? 28.126 -8.234 -27.439 1.00 74.25 101 PRO A C 1
ATOM 837 O O . PRO A 1 101 ? 27.952 -8.075 -28.643 1.00 74.25 101 PRO A O 1
ATOM 840 N N . ARG A 1 102 ? 29.347 -8.151 -26.896 1.00 75.81 102 ARG A N 1
ATOM 841 C CA . ARG A 1 102 ? 30.569 -7.853 -27.674 1.00 75.81 102 ARG A CA 1
ATOM 842 C C . ARG A 1 102 ? 30.962 -8.983 -28.642 1.00 75.81 102 ARG A C 1
ATOM 844 O O . ARG A 1 102 ? 31.885 -8.834 -29.435 1.00 75.81 102 ARG A O 1
ATOM 851 N N . MET A 1 103 ? 30.284 -10.123 -28.555 1.00 78.56 103 MET A N 1
ATOM 852 C CA . MET A 1 103 ? 30.546 -11.344 -29.312 1.00 78.56 103 MET A CA 1
ATOM 853 C C . MET A 1 103 ? 29.389 -11.644 -30.268 1.00 78.56 103 MET A C 1
ATOM 855 O O . MET A 1 103 ? 28.229 -11.419 -29.926 1.00 78.56 103 MET A O 1
ATOM 859 N N . LYS A 1 104 ? 29.703 -12.172 -31.461 1.00 76.75 104 LYS A N 1
ATOM 860 C CA . LYS A 1 104 ? 28.691 -12.662 -32.408 1.00 76.75 104 LYS A CA 1
ATOM 861 C C . LYS A 1 104 ? 27.921 -13.806 -31.750 1.00 76.75 104 LYS A C 1
ATOM 863 O O . LYS A 1 104 ? 28.471 -14.889 -31.569 1.00 76.75 104 LYS A O 1
ATOM 868 N N . VAL A 1 105 ? 26.671 -13.544 -31.377 1.00 77.44 105 VAL A N 1
ATOM 869 C CA . VAL A 1 105 ? 25.772 -14.560 -30.824 1.00 77.44 105 VAL A CA 1
ATOM 870 C C . VAL A 1 105 ? 25.550 -15.630 -31.901 1.00 77.44 105 VAL A C 1
ATOM 872 O O . VAL A 1 105 ? 25.213 -15.275 -33.033 1.00 77.44 105 VAL A O 1
ATOM 875 N N . PRO A 1 106 ? 25.776 -16.921 -31.603 1.00 80.31 106 PRO A N 1
ATOM 876 C CA . PRO A 1 106 ? 25.530 -17.987 -32.563 1.00 80.31 106 PRO A CA 1
ATOM 877 C C . PRO A 1 106 ? 24.041 -18.044 -32.918 1.00 80.31 106 PRO A C 1
ATOM 879 O O . PRO A 1 106 ? 23.178 -17.995 -32.042 1.00 80.31 106 PRO A O 1
ATOM 882 N N . VAL A 1 107 ? 23.743 -18.142 -34.215 1.00 81.19 107 VAL A N 1
ATOM 883 C CA . VAL A 1 107 ? 22.368 -18.263 -34.709 1.00 81.19 107 VAL A CA 1
ATOM 884 C C . VAL A 1 107 ? 21.865 -19.657 -34.355 1.00 81.19 107 VAL A C 1
ATOM 886 O O . VAL A 1 107 ? 22.354 -20.654 -34.886 1.00 81.19 107 VAL A O 1
ATOM 889 N N . LEU A 1 108 ? 20.915 -19.728 -33.425 1.00 82.44 108 LEU A N 1
ATOM 890 C CA . LEU A 1 108 ? 20.275 -20.986 -33.063 1.00 82.44 108 LEU A CA 1
ATOM 891 C C . LEU A 1 108 ? 19.289 -21.399 -34.168 1.00 82.44 108 LEU A C 1
ATOM 893 O O . LEU A 1 108 ? 18.562 -20.543 -34.680 1.00 82.44 108 LEU A O 1
ATOM 897 N N . PRO A 1 109 ? 19.237 -22.689 -34.544 1.00 81.62 109 PRO A N 1
ATOM 898 C CA . PRO A 1 109 ? 18.202 -23.187 -35.439 1.00 81.62 109 PRO A CA 1
ATOM 899 C C . PRO A 1 109 ? 16.823 -23.021 -34.789 1.00 81.62 109 PRO A C 1
ATOM 901 O O . PRO A 1 109 ? 16.691 -23.073 -33.564 1.00 81.62 109 PRO A O 1
ATOM 904 N N . ASN A 1 110 ? 15.789 -22.838 -35.612 1.00 79.62 110 ASN A N 1
ATOM 905 C CA . ASN A 1 110 ? 14.417 -22.684 -35.133 1.00 79.62 110 ASN A CA 1
ATOM 906 C C . ASN A 1 110 ? 14.025 -23.876 -34.251 1.00 79.62 110 ASN A C 1
ATOM 908 O O . ASN A 1 110 ? 13.952 -25.015 -34.716 1.00 79.62 110 ASN A O 1
ATOM 912 N N . ALA A 1 111 ? 13.767 -23.605 -32.971 1.00 75.25 111 ALA A N 1
ATOM 913 C CA . ALA A 1 111 ? 13.318 -24.614 -32.028 1.00 75.25 111 ALA A CA 1
ATOM 914 C C . ALA A 1 111 ? 11.873 -25.009 -32.360 1.00 75.25 111 ALA A C 1
ATOM 916 O O . ALA A 1 111 ? 10.921 -24.349 -31.942 1.00 75.25 111 ALA A O 1
ATOM 917 N N . SER A 1 112 ? 11.704 -26.096 -33.112 1.00 76.06 112 SER A N 1
ATOM 918 C CA . SER A 1 112 ? 10.401 -26.738 -33.253 1.00 76.06 112 SER A CA 1
ATOM 919 C C . SER A 1 112 ? 10.099 -27.480 -31.955 1.00 76.06 112 SER A C 1
ATOM 921 O O . SER A 1 112 ? 10.701 -28.512 -31.652 1.00 76.06 112 SER A O 1
ATOM 923 N N . ARG A 1 113 ? 9.201 -26.925 -31.136 1.00 70.19 113 ARG A N 1
ATOM 924 C CA . ARG A 1 113 ? 8.630 -27.666 -30.011 1.00 70.19 113 ARG A CA 1
ATOM 925 C C . ARG A 1 113 ? 7.761 -28.745 -30.645 1.00 70.19 113 ARG A C 1
ATOM 927 O O . ARG A 1 113 ? 6.735 -28.405 -31.223 1.00 70.19 113 ARG A O 1
ATOM 934 N N . GLY A 1 114 ? 8.198 -30.004 -30.588 1.00 71.38 114 GLY A N 1
ATOM 935 C CA . GLY A 1 114 ? 7.476 -31.183 -31.086 1.00 71.38 114 GLY A CA 1
ATOM 936 C C . GLY A 1 114 ? 6.173 -31.438 -30.321 1.00 71.38 114 GLY A C 1
ATOM 937 O O . GLY A 1 114 ? 6.009 -32.468 -29.678 1.00 71.38 114 GLY A O 1
ATOM 938 N N . LEU A 1 115 ? 5.271 -30.457 -30.345 1.00 71.94 115 LEU A N 1
ATOM 939 C CA . LEU A 1 115 ? 3.989 -30.428 -29.649 1.00 71.94 115 LEU A CA 1
ATOM 940 C C . LEU A 1 115 ? 2.941 -31.296 -30.350 1.00 71.94 115 LEU A C 1
ATOM 942 O O . LEU A 1 115 ? 1.920 -31.598 -29.745 1.00 71.94 115 LEU A O 1
ATOM 946 N N . SER A 1 116 ? 3.232 -31.772 -31.565 1.00 71.38 116 SER A N 1
ATOM 947 C CA . SER A 1 116 ? 2.398 -32.719 -32.313 1.00 71.38 116 SER A CA 1
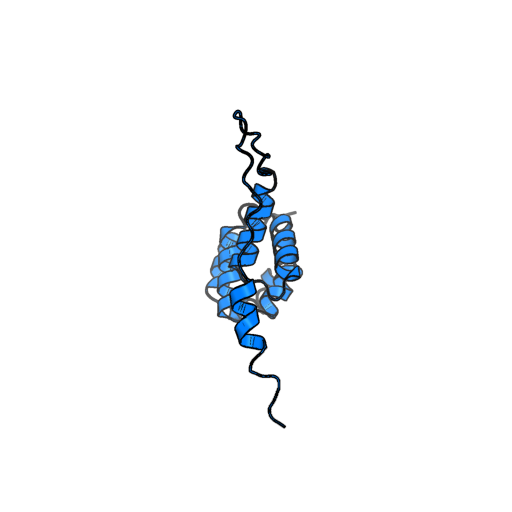ATOM 948 C C . SER A 1 116 ? 2.104 -34.010 -31.541 1.00 71.38 116 SER A C 1
ATOM 950 O O . SER A 1 116 ? 1.102 -34.664 -31.806 1.00 71.38 116 SER A O 1
ATOM 952 N N . HIS A 1 117 ? 2.935 -34.377 -30.558 1.00 68.81 117 HIS A N 1
ATOM 953 C CA . HIS A 1 117 ? 2.676 -35.525 -29.685 1.00 68.81 117 HIS A CA 1
ATOM 954 C C . HIS A 1 117 ? 1.492 -35.325 -28.727 1.00 68.81 117 HIS A C 1
ATOM 956 O O . HIS A 1 117 ? 0.875 -36.309 -28.329 1.00 68.81 117 HIS A O 1
ATOM 962 N N . TYR A 1 118 ? 1.159 -34.086 -28.358 1.00 70.25 118 TYR A N 1
ATOM 963 C CA . TYR A 1 118 ? 0.020 -33.807 -27.477 1.00 70.25 118 TYR A CA 1
ATOM 964 C C . TYR A 1 118 ? -1.309 -33.799 -28.241 1.00 70.25 118 TYR A C 1
ATOM 966 O O . TYR A 1 118 ? -2.335 -34.169 -27.676 1.00 70.25 118 TYR A O 1
ATOM 974 N N . ASP A 1 119 ? -1.285 -33.465 -29.534 1.00 69.81 119 ASP A N 1
ATOM 975 C CA . ASP A 1 119 ? -2.478 -33.452 -30.391 1.00 69.81 119 ASP A CA 1
ATOM 976 C C . ASP A 1 119 ? -3.074 -34.855 -30.604 1.00 69.81 119 ASP A C 1
ATOM 978 O O . ASP A 1 119 ? -4.274 -34.991 -30.843 1.00 69.81 119 ASP A O 1
ATOM 982 N N . ALA A 1 120 ? -2.266 -35.910 -30.445 1.00 71.88 120 ALA A N 1
ATOM 983 C CA . ALA A 1 120 ? -2.724 -37.297 -30.524 1.00 71.88 120 ALA A CA 1
ATOM 984 C C . ALA A 1 120 ? -3.777 -37.639 -29.450 1.00 71.88 120 ALA A C 1
ATOM 986 O O . ALA A 1 120 ? -4.691 -38.416 -29.714 1.00 71.88 120 ALA A O 1
ATOM 987 N N . PHE A 1 121 ? -3.715 -37.011 -28.269 1.00 64.62 121 PHE A N 1
ATOM 988 C CA . PHE A 1 121 ? -4.688 -37.245 -27.193 1.00 64.62 121 PHE A CA 1
ATOM 989 C C . PHE A 1 121 ? -6.082 -36.673 -27.489 1.00 64.62 121 PHE A C 1
ATOM 991 O O . PHE A 1 121 ? -7.058 -37.100 -26.876 1.00 64.62 121 PHE A O 1
ATOM 998 N N . PHE A 1 122 ? -6.202 -35.729 -28.426 1.00 66.44 122 PHE A N 1
ATOM 999 C CA . PHE A 1 122 ? -7.484 -35.111 -28.773 1.00 66.44 122 PHE A CA 1
ATOM 1000 C C . PHE A 1 122 ? -8.217 -35.820 -29.924 1.00 66.44 122 PHE A C 1
ATOM 1002 O O . PHE A 1 122 ? -9.382 -35.513 -30.169 1.00 66.44 122 PHE A O 1
ATOM 1009 N N . GLN A 1 123 ? -7.586 -36.783 -30.609 1.00 60.91 123 GLN A N 1
ATOM 1010 C CA . GLN A 1 123 ? -8.209 -37.514 -31.723 1.00 60.91 123 GLN A CA 1
ATOM 1011 C C . GLN A 1 123 ? -9.090 -38.697 -31.277 1.00 60.91 123 GLN A C 1
ATOM 1013 O O . GLN A 1 123 ? -10.073 -38.998 -31.948 1.00 60.91 123 GLN A O 1
ATOM 1018 N N . GLU A 1 124 ? -8.814 -39.333 -30.134 1.00 60.66 124 GLU A N 1
ATOM 1019 C CA . GLU A 1 124 ? -9.567 -40.518 -29.669 1.00 60.66 124 GLU A CA 1
ATOM 1020 C C . GLU A 1 124 ? -10.904 -40.204 -28.965 1.00 60.66 124 GLU A C 1
ATOM 1022 O O . GLU A 1 124 ? -11.692 -41.109 -28.697 1.00 60.66 124 GLU A O 1
ATOM 1027 N N . GLY A 1 125 ? -11.204 -38.933 -28.675 1.00 58.66 125 GLY A N 1
ATOM 1028 C CA . GLY A 1 125 ? -12.420 -38.532 -27.948 1.00 58.66 125 GLY A CA 1
ATOM 1029 C C . GLY A 1 125 ? -13.641 -38.192 -28.815 1.00 58.66 125 GLY A C 1
ATOM 1030 O O . GLY A 1 125 ? -14.681 -37.838 -28.264 1.00 58.66 125 GLY A O 1
ATOM 1031 N N . GLY A 1 126 ? -13.518 -38.246 -30.147 1.00 58.97 126 GLY A N 1
ATOM 1032 C CA . GLY A 1 126 ? -14.498 -37.683 -31.086 1.00 58.97 126 GLY A CA 1
ATOM 1033 C C . GLY A 1 126 ? -15.534 -38.641 -31.685 1.00 58.97 126 GLY A C 1
ATOM 1034 O O . GLY A 1 126 ? -16.417 -38.163 -32.390 1.00 58.97 126 GLY A O 1
ATOM 1035 N N . ASP A 1 127 ? -15.467 -39.952 -31.431 1.00 56.31 127 ASP A N 1
ATOM 1036 C CA . ASP A 1 127 ? -16.437 -40.910 -31.985 1.00 56.31 127 ASP A CA 1
ATOM 1037 C C . ASP A 1 127 ? -16.912 -41.904 -30.914 1.00 56.31 127 ASP A C 1
ATOM 1039 O O . ASP A 1 127 ? -16.359 -42.982 -30.705 1.00 56.31 127 ASP A O 1
ATOM 1043 N N . ARG A 1 128 ? -17.955 -41.502 -30.186 1.00 47.81 128 ARG A N 1
ATOM 1044 C CA . ARG A 1 128 ? -18.914 -42.432 -29.583 1.00 47.81 128 ARG A CA 1
ATOM 1045 C C . ARG A 1 128 ? -20.308 -41.938 -29.944 1.00 47.81 128 ARG A C 1
ATOM 1047 O O . ARG A 1 128 ? -20.864 -41.081 -29.258 1.00 47.81 128 ARG A O 1
ATOM 1054 N N . LYS A 1 129 ? -20.794 -42.425 -31.086 1.00 41.38 129 LYS A N 1
ATOM 1055 C CA . LYS A 1 129 ? -22.224 -42.503 -31.397 1.00 41.38 129 LYS A CA 1
ATOM 1056 C C . LYS A 1 129 ? -22.894 -43.565 -30.533 1.00 41.38 129 LYS A C 1
ATOM 1058 O O . LYS A 1 129 ? -22.200 -44.543 -30.175 1.00 41.38 129 LYS A O 1
#